Protein AF-A0A6G3WL74-F1 (afdb_monomer)

Structure (mmCIF, N/CA/C/O backbone):
data_AF-A0A6G3WL74-F1
#
_entry.id   AF-A0A6G3WL74-F1
#
loop_
_atom_site.group_PDB
_atom_site.id
_atom_site.type_symbol
_atom_site.label_atom_id
_atom_site.label_alt_id
_atom_site.label_comp_id
_atom_site.label_asym_id
_atom_site.label_entity_id
_atom_site.label_seq_id
_atom_site.pdbx_PDB_ins_code
_atom_site.Cartn_x
_atom_site.Cartn_y
_atom_site.Cartn_z
_atom_site.occupancy
_atom_site.B_iso_or_equiv
_atom_site.auth_seq_id
_atom_site.auth_comp_id
_atom_site.auth_asym_id
_atom_site.auth_atom_id
_atom_site.pdbx_PDB_model_num
ATOM 1 N N . ASP A 1 1 ? 2.612 -10.229 5.587 1.00 95.12 1 ASP A N 1
ATOM 2 C CA . ASP A 1 1 ? 2.747 -8.766 5.762 1.00 95.12 1 ASP A CA 1
ATOM 3 C C . ASP A 1 1 ? 1.813 -7.949 4.896 1.00 95.12 1 ASP A C 1
ATOM 5 O O . ASP A 1 1 ? 1.106 -7.129 5.465 1.00 95.12 1 ASP A O 1
ATOM 9 N N . LEU A 1 2 ? 1.701 -8.238 3.594 1.00 97.00 2 LEU A N 1
ATOM 10 C CA . LEU A 1 2 ? 0.747 -7.574 2.693 1.00 97.00 2 LEU A CA 1
ATOM 11 C C . LEU A 1 2 ? -0.656 -7.373 3.304 1.00 97.00 2 LEU A C 1
ATOM 13 O O . LEU A 1 2 ? -1.110 -6.243 3.428 1.00 97.00 2 LEU A O 1
ATOM 17 N N . ALA A 1 3 ? -1.307 -8.445 3.773 1.00 97.94 3 ALA A N 1
ATOM 18 C CA . ALA A 1 3 ? -2.645 -8.354 4.371 1.00 97.94 3 ALA A CA 1
ATOM 19 C C . ALA A 1 3 ? -2.701 -7.472 5.635 1.00 97.94 3 ALA A C 1
ATOM 21 O O . ALA A 1 3 ? -3.673 -6.755 5.845 1.00 97.94 3 ALA A O 1
ATOM 22 N N . ARG A 1 4 ? -1.650 -7.494 6.467 1.00 97.62 4 ARG A N 1
ATOM 23 C CA . ARG A 1 4 ? -1.578 -6.679 7.692 1.00 97.62 4 ARG A CA 1
ATOM 24 C C . ARG A 1 4 ? -1.439 -5.200 7.348 1.00 97.62 4 ARG A C 1
ATOM 26 O O . ARG A 1 4 ? -2.125 -4.377 7.939 1.00 97.62 4 ARG A O 1
ATOM 33 N N . LEU A 1 5 ? -0.572 -4.876 6.393 1.00 97.81 5 LEU A N 1
ATOM 34 C CA . LEU A 1 5 ? -0.361 -3.505 5.934 1.00 97.81 5 LEU A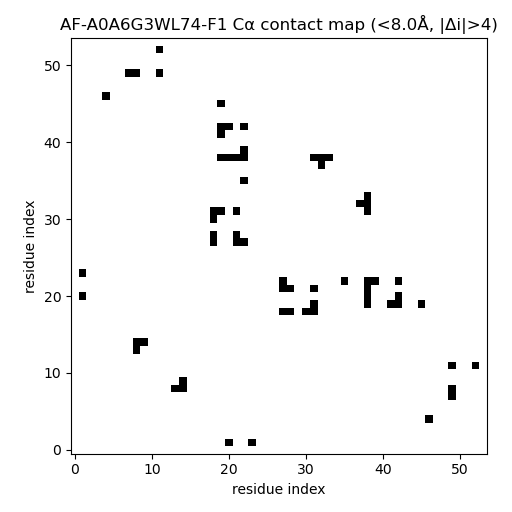 CA 1
ATOM 35 C C . LEU A 1 5 ? -1.601 -2.958 5.220 1.00 97.81 5 LEU A C 1
ATOM 37 O O . LEU A 1 5 ? -1.989 -1.826 5.479 1.00 97.81 5 LEU A O 1
ATOM 41 N N . LEU A 1 6 ? -2.268 -3.775 4.400 1.00 97.25 6 LEU A N 1
ATOM 42 C CA . LEU A 1 6 ? -3.517 -3.399 3.739 1.00 97.25 6 LEU A CA 1
ATOM 43 C C . LEU A 1 6 ? -4.646 -3.139 4.747 1.00 97.25 6 LEU A C 1
ATOM 45 O O . LEU A 1 6 ? -5.345 -2.137 4.632 1.00 97.25 6 LEU A O 1
ATOM 49 N N . ALA A 1 7 ? -4.794 -3.995 5.763 1.00 97.12 7 ALA A N 1
ATOM 50 C CA . ALA A 1 7 ? -5.772 -3.782 6.830 1.00 97.12 7 ALA A CA 1
ATOM 51 C C . ALA A 1 7 ? -5.507 -2.471 7.589 1.00 97.12 7 ALA A C 1
ATOM 53 O O . ALA A 1 7 ? -6.428 -1.686 7.790 1.00 97.12 7 ALA A O 1
ATOM 54 N N . ARG A 1 8 ? -4.244 -2.179 7.932 1.00 97.56 8 ARG A N 1
ATOM 55 C CA . ARG A 1 8 ? -3.873 -0.905 8.572 1.00 97.56 8 ARG A CA 1
ATOM 56 C C . ARG A 1 8 ? -4.107 0.309 7.681 1.00 97.56 8 AR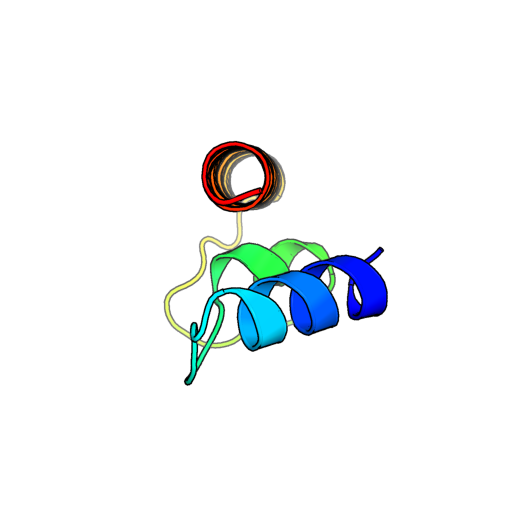G A C 1
ATOM 58 O O . ARG A 1 8 ? -4.560 1.334 8.173 1.00 97.56 8 ARG A O 1
ATOM 65 N N . ALA A 1 9 ? -3.846 0.196 6.381 1.00 97.38 9 ALA A N 1
ATOM 66 C CA . ALA A 1 9 ? -4.164 1.252 5.425 1.00 97.38 9 ALA A CA 1
ATOM 67 C C . ALA A 1 9 ? -5.668 1.553 5.407 1.00 97.38 9 ALA A C 1
ATOM 69 O O . ALA A 1 9 ? -6.065 2.716 5.435 1.00 97.38 9 ALA A O 1
ATOM 70 N N . HIS A 1 10 ? -6.493 0.503 5.434 1.00 96.31 10 HIS A N 1
ATOM 71 C CA . HIS A 1 10 ? -7.943 0.636 5.493 1.00 96.31 10 HIS A CA 1
ATOM 72 C C . HIS A 1 10 ? -8.422 1.280 6.802 1.00 96.31 10 HIS A C 1
ATOM 74 O O . HIS A 1 10 ? -9.230 2.204 6.760 1.00 96.31 10 HIS A O 1
ATOM 80 N N . GLU A 1 11 ? -7.893 0.852 7.953 1.00 96.81 11 GLU A N 1
ATOM 81 C CA . GLU A 1 11 ? -8.174 1.473 9.259 1.00 96.81 11 GLU A CA 1
ATOM 82 C C . GLU A 1 11 ? -7.818 2.969 9.276 1.00 96.81 11 GLU A C 1
ATOM 84 O O . GLU A 1 11 ? -8.551 3.771 9.850 1.00 96.81 11 GLU A O 1
ATOM 89 N N . ALA A 1 12 ? -6.735 3.356 8.595 1.00 96.38 12 ALA A N 1
ATOM 90 C CA . ALA A 1 12 ? -6.304 4.745 8.436 1.00 96.38 12 ALA A CA 1
ATOM 91 C C . ALA A 1 12 ? -7.103 5.539 7.376 1.00 96.38 12 ALA A C 1
ATOM 93 O O . ALA A 1 12 ? -6.769 6.688 7.084 1.00 96.38 12 ALA A O 1
ATOM 94 N N . GLY A 1 13 ? -8.138 4.943 6.773 1.00 96.44 13 GLY A N 1
ATOM 95 C CA . GLY A 1 13 ? -8.977 5.577 5.752 1.00 96.44 13 GLY A CA 1
ATOM 96 C C . GLY A 1 13 ? -8.316 5.718 4.376 1.00 96.44 13 GLY A C 1
ATOM 97 O O . GLY A 1 13 ? -8.850 6.409 3.507 1.00 96.44 13 GLY A O 1
ATOM 98 N N . ILE A 1 14 ? -7.168 5.075 4.149 1.00 96.44 14 ILE A N 1
ATOM 99 C CA . ILE A 1 14 ? -6.480 5.086 2.856 1.00 96.44 14 ILE A CA 1
ATOM 100 C C . ILE A 1 14 ? -7.213 4.132 1.906 1.00 96.44 14 ILE A C 1
ATOM 102 O O . ILE A 1 14 ? -7.471 2.972 2.232 1.00 96.44 14 ILE A O 1
ATOM 106 N N . SER A 1 15 ? -7.548 4.623 0.714 1.00 93.50 15 SER A N 1
ATOM 107 C CA . SER A 1 15 ? -8.277 3.876 -0.314 1.00 93.50 15 SER A CA 1
ATOM 108 C C . SER A 1 15 ? -7.679 4.110 -1.703 1.00 93.50 15 SER A C 1
ATOM 110 O O . SER A 1 15 ? -6.946 5.073 -1.917 1.00 93.50 15 SER A O 1
ATOM 112 N N . GLY A 1 16 ? -7.996 3.218 -2.646 1.00 93.38 16 GLY A N 1
ATOM 113 C CA . GLY A 1 16 ? -7.430 3.228 -3.997 1.00 93.38 16 GLY A CA 1
ATOM 114 C C . GLY A 1 16 ? -6.145 2.396 -4.128 1.00 93.38 16 GLY A C 1
ATOM 115 O O . GLY A 1 16 ? -5.831 1.610 -3.230 1.00 93.38 16 GLY A O 1
ATOM 116 N N 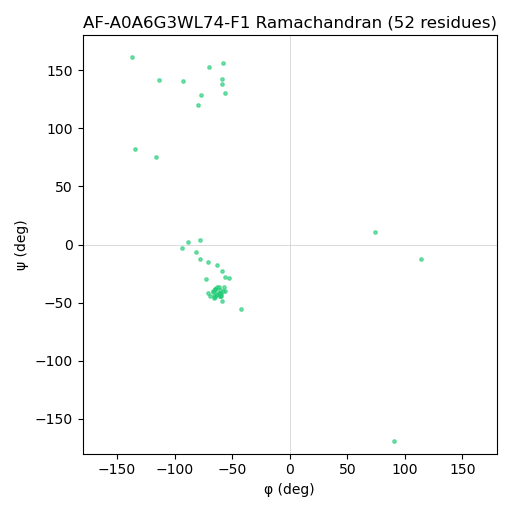. PRO A 1 17 ? -5.427 2.517 -5.262 1.00 93.06 17 PRO A N 1
ATOM 117 C CA . PRO A 1 17 ? -4.169 1.810 -5.489 1.00 93.06 17 PRO A CA 1
ATOM 118 C C . PRO A 1 17 ? -3.113 2.149 -4.428 1.00 93.06 17 PRO A C 1
ATOM 120 O O . PRO A 1 17 ? -2.938 3.313 -4.075 1.00 93.06 17 PRO A O 1
ATOM 123 N N . LEU A 1 18 ? -2.386 1.130 -3.961 1.00 94.12 18 LEU A N 1
ATOM 124 C CA . LEU A 1 18 ? -1.287 1.252 -2.995 1.00 94.12 18 LEU A CA 1
ATOM 125 C C . LEU A 1 18 ? 0.033 0.807 -3.649 1.00 94.12 18 LEU A C 1
ATOM 127 O O . LEU A 1 18 ? 0.489 -0.314 -3.397 1.00 94.12 18 LEU A O 1
ATOM 131 N N . PRO A 1 19 ? 0.640 1.632 -4.525 1.00 94.00 19 PRO A N 1
ATOM 132 C CA . PRO A 1 19 ? 1.872 1.277 -5.234 1.00 94.00 19 PRO A CA 1
ATOM 133 C C . PRO A 1 19 ? 3.042 0.966 -4.288 1.00 94.00 19 PRO A C 1
ATOM 135 O O . PRO A 1 19 ? 3.937 0.201 -4.651 1.00 94.00 19 PRO A O 1
ATOM 138 N N . GLU A 1 20 ? 3.014 1.469 -3.048 1.00 95.06 20 GLU A N 1
ATOM 139 C CA . GLU A 1 20 ? 4.000 1.166 -2.005 1.00 95.06 20 GLU A CA 1
ATOM 140 C C . GLU A 1 20 ? 4.011 -0.322 -1.595 1.00 95.06 20 GLU A C 1
ATOM 142 O O . GLU A 1 20 ? 4.989 -0.808 -1.030 1.00 95.06 20 GLU A O 1
ATOM 147 N N . LEU A 1 21 ? 2.948 -1.073 -1.911 1.00 95.62 21 LEU A N 1
ATOM 148 C CA . LEU A 1 21 ? 2.867 -2.525 -1.712 1.00 95.62 21 LEU A CA 1
ATOM 149 C C . LEU A 1 21 ? 3.407 -3.329 -2.909 1.00 95.62 21 LEU A C 1
ATOM 151 O O . LEU A 1 21 ? 3.397 -4.561 -2.866 1.00 95.62 21 LEU 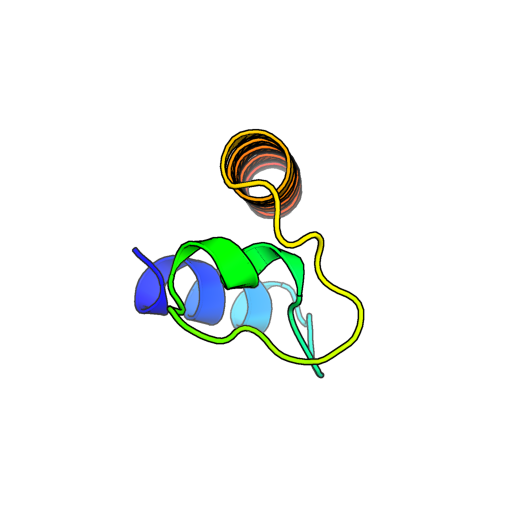A O 1
ATOM 155 N N . GLY A 1 22 ? 3.925 -2.659 -3.947 1.00 94.81 22 GLY A N 1
ATOM 156 C CA . GLY A 1 22 ? 4.463 -3.276 -5.163 1.00 94.81 22 GLY A CA 1
ATOM 157 C C . GLY A 1 22 ? 5.575 -4.302 -4.918 1.00 94.81 22 GLY A C 1
ATOM 158 O O . GLY A 1 22 ? 5.665 -5.274 -5.657 1.00 94.81 22 GLY A O 1
ATOM 159 N N . PHE A 1 23 ? 6.337 -4.158 -3.825 1.00 95.69 23 PHE A N 1
ATOM 160 C CA . PHE A 1 23 ? 7.374 -5.110 -3.394 1.00 95.69 23 PHE A CA 1
ATOM 161 C C . PHE A 1 23 ? 6.876 -6.564 -3.271 1.00 95.69 23 PHE A C 1
ATOM 163 O O . PHE A 1 23 ? 7.649 -7.507 -3.429 1.00 95.69 23 PHE A O 1
ATOM 170 N N . TYR A 1 24 ? 5.588 -6.773 -2.979 1.00 95.38 24 TYR A N 1
ATOM 171 C CA . TYR A 1 24 ? 5.013 -8.114 -2.834 1.00 95.38 24 TYR A CA 1
ATOM 172 C C . TYR A 1 24 ? 4.644 -8.783 -4.169 1.00 95.38 24 TYR A C 1
ATOM 174 O O . TYR A 1 24 ? 4.270 -9.958 -4.168 1.00 95.38 24 TYR A O 1
ATOM 182 N N . PHE A 1 25 ? 4.737 -8.071 -5.294 1.00 93.31 25 PHE A N 1
ATOM 183 C CA . PHE A 1 25 ? 4.283 -8.540 -6.601 1.00 93.31 25 PHE A CA 1
ATOM 184 C C . PHE A 1 25 ? 5.454 -8.748 -7.561 1.00 93.31 25 PHE A C 1
ATOM 186 O O . PHE A 1 25 ? 6.408 -7.978 -7.595 1.00 93.31 25 PHE A O 1
ATOM 193 N N . LYS A 1 26 ? 5.365 -9.808 -8.372 1.00 91.12 26 LYS A N 1
ATOM 194 C CA . LYS A 1 26 ? 6.347 -10.085 -9.435 1.00 91.12 26 LYS A CA 1
ATOM 195 C C . LYS A 1 26 ? 6.209 -9.130 -10.621 1.00 91.12 26 LYS A C 1
ATOM 197 O O . LYS A 1 26 ? 7.196 -8.871 -11.295 1.00 91.12 26 LYS A O 1
ATOM 202 N N . ASP A 1 27 ? 4.989 -8.665 -10.857 1.00 91.00 27 ASP A N 1
ATOM 203 C CA . ASP A 1 27 ? 4.625 -7.724 -11.910 1.00 91.00 27 ASP A CA 1
ATOM 204 C C . ASP A 1 27 ? 3.709 -6.664 -11.278 1.00 91.00 27 ASP A C 1
ATOM 206 O O . ASP A 1 27 ? 2.494 -6.861 -11.214 1.00 91.00 27 ASP A O 1
ATOM 210 N N . PRO A 1 28 ? 4.285 -5.644 -10.613 1.00 87.75 28 PRO A N 1
ATOM 211 C CA . PRO A 1 28 ? 3.505 -4.588 -9.982 1.00 87.75 28 PRO A CA 1
ATOM 212 C C . PRO A 1 28 ? 2.854 -3.684 -11.035 1.00 87.75 28 PRO A C 1
ATOM 214 O O . PRO A 1 28 ? 3.390 -3.496 -12.125 1.00 87.75 28 PRO A O 1
ATOM 217 N N . ASP A 1 29 ? 1.719 -3.079 -10.678 1.00 84.31 29 ASP A N 1
ATOM 218 C CA . ASP A 1 29 ? 0.994 -2.169 -11.566 1.00 84.31 29 ASP A CA 1
ATOM 219 C C . ASP A 1 29 ? 1.849 -0.969 -12.019 1.00 84.31 29 ASP A C 1
ATOM 221 O O . ASP A 1 29 ? 2.805 -0.538 -11.361 1.00 84.31 29 ASP A O 1
ATOM 225 N N . GLY A 1 30 ? 1.466 -0.395 -13.162 1.00 75.38 30 GLY A N 1
ATOM 226 C CA . GLY A 1 30 ? 2.154 0.746 -13.760 1.00 75.38 30 GLY A CA 1
ATOM 227 C C . GLY A 1 30 ? 2.246 1.945 -12.810 1.00 75.38 30 GLY A C 1
ATOM 228 O O . GLY A 1 30 ? 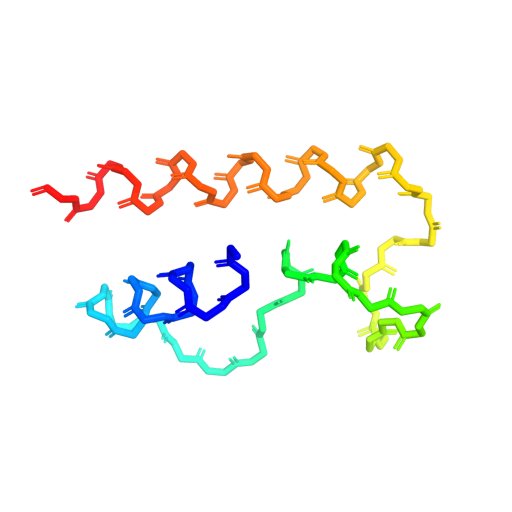1.247 2.384 -12.244 1.00 75.38 30 GLY A O 1
ATOM 229 N N . GLY A 1 31 ? 3.455 2.496 -12.668 1.00 73.69 31 GLY A N 1
ATOM 230 C CA . GLY A 1 31 ? 3.753 3.623 -11.773 1.00 73.69 31 GLY A CA 1
ATOM 231 C C . GLY A 1 31 ? 4.680 3.269 -10.608 1.00 73.69 31 GLY A C 1
ATOM 232 O O . GLY A 1 31 ? 5.228 4.173 -9.981 1.00 73.69 31 GLY A O 1
ATOM 233 N N . THR A 1 32 ? 4.922 1.980 -10.359 1.00 79.81 32 THR A N 1
ATOM 234 C CA . THR A 1 32 ? 5.915 1.511 -9.383 1.00 79.81 32 THR A CA 1
ATOM 235 C C . THR A 1 32 ? 7.272 1.265 -10.054 1.00 79.81 32 THR A C 1
ATOM 237 O O . THR A 1 32 ? 7.342 0.749 -11.168 1.00 79.81 32 THR A O 1
ATOM 240 N N . SER A 1 33 ? 8.370 1.625 -9.380 1.00 83.25 33 SER A N 1
ATOM 241 C CA . SER A 1 33 ? 9.728 1.315 -9.855 1.00 83.25 33 SER A CA 1
ATOM 242 C C . SER A 1 33 ? 9.929 -0.192 -10.023 1.00 83.25 33 SER A C 1
ATOM 244 O O . SER A 1 33 ? 9.471 -0.965 -9.188 1.00 83.25 33 SER A O 1
ATOM 246 N N . ALA A 1 34 ? 10.656 -0.623 -11.057 1.00 82.19 34 ALA A N 1
ATOM 247 C CA . ALA A 1 34 ? 11.055 -2.024 -11.227 1.00 82.19 34 ALA A CA 1
ATOM 248 C C . ALA A 1 34 ? 12.248 -2.422 -10.331 1.00 82.19 34 ALA A C 1
ATOM 250 O O . ALA A 1 34 ? 12.568 -3.604 -10.203 1.00 82.19 34 ALA A O 1
ATOM 251 N N . ALA A 1 35 ? 12.934 -1.450 -9.720 1.00 91.81 35 ALA A N 1
ATOM 252 C CA . ALA A 1 35 ? 14.094 -1.709 -8.879 1.00 91.81 35 ALA A CA 1
ATOM 253 C C . ALA A 1 35 ? 13.667 -2.174 -7.477 1.00 91.81 35 ALA A C 1
ATOM 255 O O . ALA A 1 35 ? 13.035 -1.435 -6.723 1.00 91.81 35 ALA A O 1
ATOM 256 N N . LEU A 1 36 ? 14.086 -3.384 -7.089 1.00 92.94 36 LEU A N 1
ATOM 257 C CA . LEU A 1 36 ? 13.724 -3.996 -5.802 1.00 92.94 36 LEU A CA 1
ATOM 258 C C . LEU A 1 36 ? 14.090 -3.121 -4.590 1.00 92.94 36 LEU A C 1
ATOM 260 O O . LEU A 1 36 ? 13.323 -3.029 -3.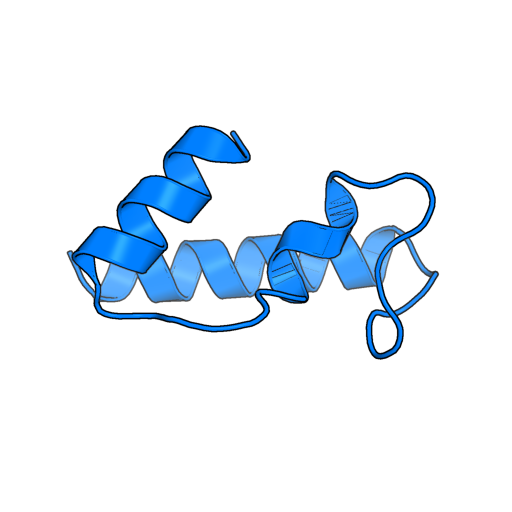635 1.00 92.94 36 LEU A O 1
ATOM 264 N N . ALA A 1 37 ? 15.254 -2.466 -4.627 1.00 95.94 37 ALA A N 1
ATOM 265 C CA . ALA A 1 37 ? 15.704 -1.596 -3.541 1.00 95.94 37 ALA A CA 1
ATOM 266 C C . ALA A 1 37 ? 14.798 -0.364 -3.366 1.00 95.94 37 ALA A C 1
ATOM 268 O O . ALA A 1 37 ? 14.498 0.024 -2.238 1.00 95.94 37 ALA A O 1
ATOM 269 N N . GLU A 1 38 ? 14.321 0.217 -4.468 1.00 95.31 38 GLU A N 1
ATOM 270 C CA . GLU A 1 38 ? 13.407 1.363 -4.444 1.00 95.31 38 GLU A CA 1
ATOM 271 C C . GLU A 1 38 ? 12.015 0.951 -3.956 1.00 95.31 38 GLU A C 1
ATOM 273 O O . GLU A 1 38 ? 11.430 1.636 -3.119 1.00 95.31 38 GLU A O 1
ATOM 278 N N . GLN A 1 39 ? 11.516 -0.208 -4.399 1.00 95.50 39 GLN A N 1
ATOM 279 C CA . GLN A 1 39 ? 10.261 -0.773 -3.892 1.00 95.50 39 GLN A CA 1
ATOM 280 C C . GLN A 1 39 ? 10.327 -1.047 -2.386 1.00 95.50 39 GLN A C 1
ATOM 282 O O . GLN A 1 39 ? 9.379 -0.760 -1.657 1.00 95.50 39 GLN A O 1
ATOM 287 N N . TYR A 1 40 ? 11.454 -1.573 -1.901 1.00 96.88 40 TYR A N 1
ATOM 288 C CA . TYR A 1 40 ? 11.647 -1.823 -0.477 1.00 96.88 40 TYR A CA 1
ATOM 289 C C . TYR A 1 40 ? 11.715 -0.520 0.331 1.00 96.88 40 TYR A C 1
ATOM 291 O O . TYR A 1 40 ? 11.101 -0.422 1.393 1.00 96.88 40 TYR A O 1
ATOM 299 N N . ALA A 1 41 ? 12.391 0.511 -0.183 1.00 97.31 41 ALA A N 1
ATOM 300 C CA . ALA A 1 41 ? 12.400 1.831 0.444 1.00 97.31 41 ALA A CA 1
ATOM 301 C C . ALA A 1 41 ? 10.985 2.434 0.525 1.00 97.31 41 ALA A C 1
ATOM 303 O O . ALA A 1 41 ? 10.587 2.907 1.589 1.00 97.31 41 ALA A O 1
ATOM 304 N N . ALA A 1 42 ? 10.196 2.341 -0.553 1.00 96.06 42 ALA A N 1
ATOM 305 C CA . ALA A 1 42 ? 8.806 2.798 -0.575 1.00 96.06 42 ALA A CA 1
ATOM 306 C C . ALA A 1 42 ? 7.930 2.050 0.447 1.00 96.06 42 ALA A C 1
ATOM 308 O O . ALA A 1 42 ? 7.154 2.679 1.169 1.00 96.06 42 ALA A O 1
ATOM 309 N N . LEU A 1 43 ? 8.106 0.729 0.569 1.00 97.44 43 LEU A N 1
ATOM 310 C CA . LEU A 1 43 ? 7.423 -0.093 1.570 1.00 97.44 43 LEU A CA 1
ATOM 311 C C . LEU A 1 43 ? 7.740 0.366 3.001 1.00 97.44 43 LEU A C 1
ATOM 313 O O . LEU A 1 43 ? 6.831 0.480 3.826 1.00 97.44 43 LEU A O 1
ATOM 317 N N . LEU A 1 44 ? 9.010 0.655 3.304 1.00 98.12 44 LEU A N 1
ATOM 318 C CA . LEU A 1 44 ? 9.415 1.146 4.625 1.00 98.12 44 LEU A CA 1
ATOM 319 C C . LEU A 1 44 ? 8.829 2.530 4.918 1.00 98.12 44 LEU A C 1
ATOM 321 O O . LEU A 1 44 ? 8.261 2.733 5.989 1.00 98.12 44 LEU A O 1
ATOM 325 N N . THR A 1 45 ? 8.897 3.463 3.966 1.00 97.75 45 THR A N 1
ATOM 326 C CA . THR A 1 45 ? 8.272 4.787 4.109 1.00 97.75 45 THR A CA 1
ATOM 327 C C . THR A 1 45 ? 6.765 4.674 4.348 1.00 97.75 45 THR A C 1
ATOM 329 O O . THR A 1 45 ? 6.216 5.387 5.190 1.00 97.75 45 THR A O 1
ATOM 332 N N . PHE A 1 46 ? 6.089 3.752 3.661 1.00 97.25 46 PHE A N 1
ATOM 333 C CA . PHE A 1 46 ? 4.668 3.503 3.875 1.00 97.25 46 PHE A CA 1
ATOM 334 C C . PHE A 1 46 ? 4.372 2.934 5.266 1.00 97.25 46 PHE A C 1
ATOM 336 O O . PHE A 1 46 ? 3.464 3.415 5.943 1.00 97.25 46 PHE A O 1
ATOM 343 N N . ALA A 1 47 ? 5.158 1.961 5.730 1.00 97.62 47 ALA A N 1
ATOM 344 C CA . ALA A 1 47 ? 5.012 1.401 7.072 1.00 97.62 47 ALA A CA 1
ATOM 345 C C . ALA A 1 47 ? 5.221 2.461 8.169 1.00 97.62 47 ALA A C 1
ATOM 347 O O . ALA A 1 47 ? 4.477 2.488 9.150 1.00 97.62 47 ALA A O 1
ATOM 348 N N . GLU A 1 48 ? 6.179 3.370 7.980 1.00 97.81 48 GLU A N 1
ATOM 349 C CA . GLU A 1 48 ? 6.413 4.510 8.871 1.00 97.81 48 GLU A CA 1
ATOM 350 C C . GLU A 1 48 ? 5.218 5.473 8.910 1.00 97.81 48 GLU A C 1
ATOM 352 O O . GLU A 1 48 ? 4.783 5.868 9.994 1.00 97.81 48 GLU A O 1
ATOM 357 N N . ARG A 1 49 ? 4.615 5.779 7.751 1.00 96.12 49 ARG A N 1
ATOM 358 C CA . ARG A 1 49 ? 3.378 6.576 7.675 1.00 96.12 49 ARG A CA 1
ATOM 359 C C . ARG A 1 49 ? 2.243 5.920 8.459 1.00 96.12 49 ARG A C 1
ATOM 361 O O . ARG A 1 49 ? 1.611 6.589 9.269 1.00 96.12 49 ARG A O 1
ATOM 368 N N . LEU A 1 50 ? 2.008 4.623 8.251 1.00 96.56 50 LEU A N 1
ATOM 369 C CA . LEU A 1 50 ? 0.952 3.886 8.954 1.00 96.56 50 LEU A CA 1
ATOM 370 C C . LEU A 1 50 ? 1.189 3.841 10.468 1.00 96.56 50 LEU A C 1
ATOM 372 O O . LEU A 1 50 ? 0.236 3.931 11.236 1.00 96.56 50 LEU A O 1
ATOM 376 N N . ARG A 1 51 ? 2.450 3.734 10.908 1.00 94.38 51 ARG A N 1
ATOM 377 C CA . ARG A 1 51 ? 2.804 3.768 12.333 1.00 94.38 51 ARG A CA 1
ATOM 378 C C . ARG A 1 51 ? 2.485 5.116 12.974 1.00 94.38 51 ARG A C 1
ATOM 380 O O . ARG A 1 51 ? 2.037 5.135 14.111 1.00 94.38 51 ARG A O 1
ATOM 387 N N . ALA A 1 52 ? 2.716 6.222 12.268 1.00 89.88 52 ALA A N 1
ATOM 388 C CA . ALA A 1 52 ? 2.462 7.568 12.784 1.00 89.88 52 ALA A CA 1
ATOM 389 C C .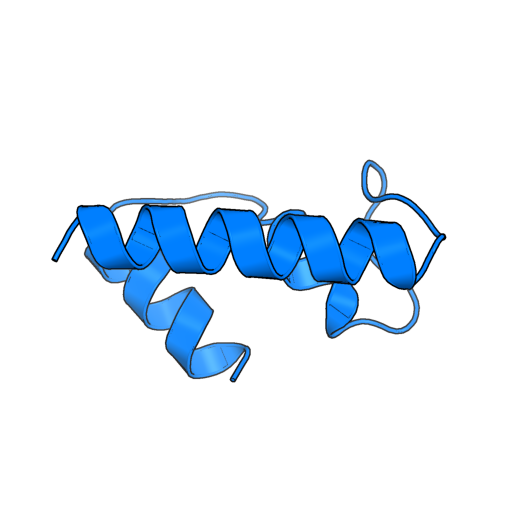 ALA A 1 52 ? 0.966 7.915 12.915 1.00 89.88 52 ALA A C 1
ATOM 391 O O . ALA A 1 52 ? 0.634 8.905 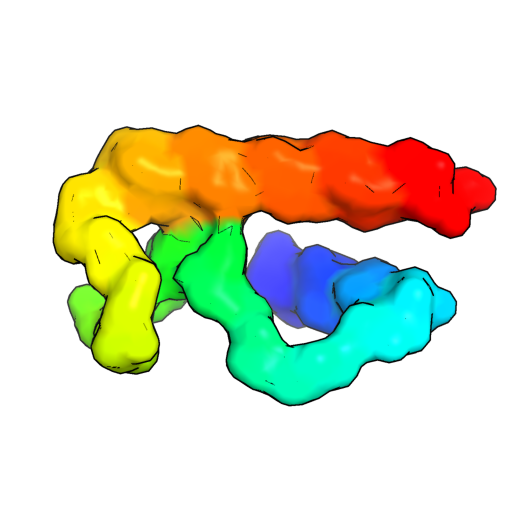13.562 1.00 89.88 52 ALA A O 1
ATOM 392 N N . GLN A 1 53 ? 0.076 7.138 12.289 1.00 80.69 53 GLN A N 1
ATOM 393 C CA . GLN A 1 53 ? -1.378 7.327 12.363 1.00 80.69 53 GLN A C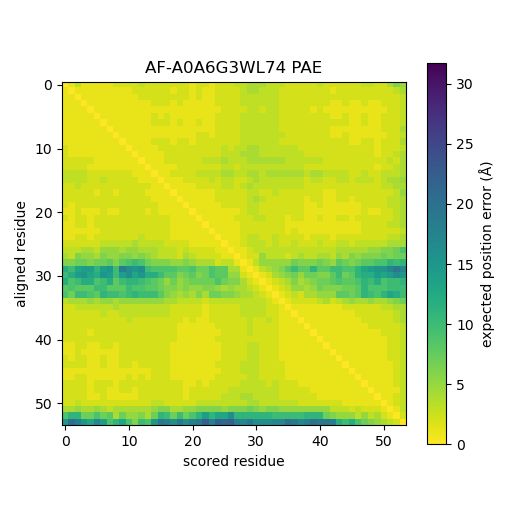A 1
ATOM 394 C C . GLN A 1 53 ? -2.061 6.487 13.459 1.00 80.69 53 GLN A C 1
ATOM 396 O O . GLN A 1 53 ? -3.276 6.599 13.615 1.00 80.69 53 GLN A O 1
ATOM 401 N N . ALA A 1 54 ? -1.308 5.648 14.179 1.00 63.69 54 ALA A N 1
ATOM 402 C CA . ALA A 1 54 ? -1.784 4.856 15.316 1.00 63.69 54 ALA A CA 1
ATOM 403 C C . ALA A 1 54 ? -1.677 5.637 16.634 1.00 63.69 54 ALA A C 1
ATOM 405 O O . ALA A 1 54 ? -2.566 5.438 17.490 1.00 63.69 54 ALA A O 1
#

Radius of gyration: 10.83 Å; Cα contacts (8 Å, |Δi|>4): 34; chains: 1; bounding box: 25×18×29 Å

Nearest PDB structures (foldseek):
  2fe3-assembly1_B  TM=4.437E-01  e=1.824E+00  Bacillus subtilis

Foldseek 3Di:
DLVVLVVLCVVLVHDDDDLLSQLVDPDGDPPHDPDNVRSVVSVVVSVVVSVVSD

Sequence (54 aa):
DLARLLARAHEAGISGPLPELGFYFKDPDGGTSAALAEQYAALLTFAERLRAQA

InterPro domains:
  IPR036291 NAD(P)-binding domain superfamily [SSF51735] (1-49)

pLDDT: mean 92.83, std 7.04, range [63.69, 98.12]

Secondary structure (DSSP, 8-state):
-HHHHHHHHHHTT--S--GGGGGG-SSPPTTS-S-HHHHHHHHHHHHHHHHHT-

Organism: NCBI:txid2706086

Solvent-accessible surface area (backbone atoms only — not comparable to full-atom values): 3390 Å² total; per-residue (Å²): 106,69,69,60,54,52,51,52,36,47,75,71,68,54,77,81,90,62,63,48,58,32,66,82,45,98,77,52,66,93,91,50,71,90,49,66,70,59,25,49,50,40,34,52,54,48,53,52,54,59,59,74,75,111

Mean predicted aligned error: 2.96 Å